Protein AF-A0A956RXD8-F1 (afdb_monomer_lite)

pLDDT: mean 75.05, std 16.32, range [43.5, 95.62]

Sequence (98 aa):
SPAPAGNGTASDFLEADITPVEPTAQANPTPAPPDPGSAAGSCGWCQGVLPDRTGVNFCPHCGRSARLKPCAACGDEMELGWRYCVRCGADAGTAATG

Radius of gyration: 26.01 Å; chains: 1; bounding box: 46×66×59 Å

Secondary structure (DSSP, 8-state):
---------S----------------PPPPPPPPPTT----B-TTT-PBPPSSTT--B-TTT--BTTEEE-TTT--EEETT-SB-TTT--BTT-----

Structure (mmCIF, N/CA/C/O backbone):
data_AF-A0A956RXD8-F1
#
_entry.id   AF-A0A956RXD8-F1
#
loop_
_atom_site.group_PDB
_atom_site.id
_atom_site.type_symbol
_atom_site.label_atom_id
_atom_site.label_alt_id
_atom_site.label_comp_i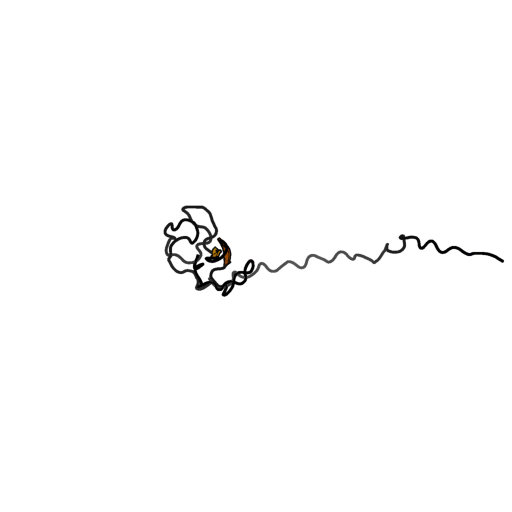d
_atom_site.label_asym_id
_atom_site.label_entity_id
_atom_site.label_seq_id
_atom_site.pdbx_PDB_ins_code
_atom_site.Cartn_x
_atom_site.Cartn_y
_atom_site.Cartn_z
_atom_site.occupancy
_atom_site.B_iso_or_equiv
_atom_site.auth_seq_id
_atom_site.auth_comp_id
_atom_site.auth_asym_id
_atom_site.auth_atom_id
_atom_site.pdbx_PDB_model_num
ATOM 1 N N . SER A 1 1 ? 27.141 52.959 -43.913 1.00 43.50 1 SER A N 1
ATOM 2 C CA . SER A 1 1 ? 25.694 52.712 -43.784 1.00 43.50 1 SER A CA 1
ATOM 3 C C . SER A 1 1 ? 25.414 51.750 -42.639 1.00 43.50 1 SER A C 1
ATOM 5 O O . SER A 1 1 ? 26.300 50.962 -42.332 1.00 43.50 1 SER A O 1
ATOM 7 N N . PRO A 1 2 ? 24.262 51.908 -41.967 1.00 50.00 2 PRO A N 1
ATOM 8 C CA . PRO A 1 2 ? 24.074 51.759 -40.516 1.00 50.00 2 PRO A CA 1
ATOM 9 C C . PRO A 1 2 ? 23.569 50.378 -40.058 1.00 50.00 2 PRO A C 1
ATOM 11 O O . PRO A 1 2 ? 23.132 49.569 -40.871 1.00 50.00 2 PRO A O 1
ATOM 14 N N . ALA A 1 3 ? 23.574 50.160 -38.737 1.00 54.19 3 ALA A N 1
ATOM 15 C CA . ALA A 1 3 ? 22.740 49.162 -38.058 1.00 54.19 3 ALA A CA 1
ATOM 16 C C . ALA A 1 3 ? 21.262 49.608 -38.033 1.00 54.19 3 ALA A C 1
ATOM 18 O O . ALA A 1 3 ? 20.986 50.810 -38.102 1.00 54.19 3 ALA A O 1
ATOM 19 N N . PRO A 1 4 ? 20.320 48.672 -37.827 1.00 59.03 4 PRO A N 1
ATOM 20 C CA . PRO A 1 4 ? 19.426 48.907 -36.697 1.00 59.03 4 PRO A CA 1
ATOM 21 C C . PRO A 1 4 ? 19.255 47.710 -35.758 1.00 59.03 4 PRO A C 1
ATOM 23 O O . PRO A 1 4 ? 19.415 46.544 -36.111 1.00 59.03 4 PRO A O 1
ATOM 26 N N . ALA A 1 5 ? 18.939 48.098 -34.526 1.00 54.19 5 ALA A N 1
ATOM 27 C CA . ALA A 1 5 ? 18.656 47.299 -33.354 1.00 54.19 5 ALA A CA 1
ATOM 28 C C . ALA A 1 5 ? 17.347 46.500 -33.459 1.00 54.19 5 ALA A C 1
ATOM 30 O O . ALA A 1 5 ? 16.434 46.860 -34.198 1.00 54.19 5 ALA A O 1
ATOM 31 N N . GLY A 1 6 ? 17.250 45.467 -32.625 1.00 53.47 6 GLY A N 1
ATOM 32 C CA . GLY A 1 6 ? 16.012 44.756 -32.327 1.00 53.47 6 GLY A CA 1
ATOM 33 C C . GLY A 1 6 ? 16.092 44.112 -30.947 1.00 53.47 6 GLY A C 1
ATOM 34 O O . GLY A 1 6 ? 16.305 42.912 -30.821 1.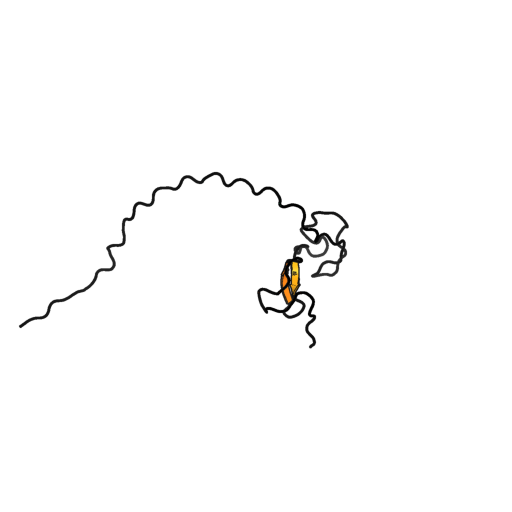00 53.47 6 GLY A O 1
ATOM 35 N N . ASN A 1 7 ? 15.981 44.930 -29.906 1.00 56.88 7 ASN A N 1
ATOM 36 C CA . ASN A 1 7 ? 15.734 44.519 -28.529 1.00 56.88 7 ASN A CA 1
ATOM 37 C C . ASN A 1 7 ? 14.248 44.157 -28.373 1.00 56.88 7 ASN A C 1
ATOM 39 O O . ASN A 1 7 ? 13.413 45.018 -28.109 1.00 56.88 7 ASN A O 1
ATOM 43 N N . GLY A 1 8 ? 13.908 42.880 -28.551 1.00 55.09 8 GLY A N 1
ATOM 44 C CA . GLY A 1 8 ? 12.570 42.376 -28.240 1.00 55.09 8 GLY A CA 1
ATOM 45 C C . GLY A 1 8 ? 12.311 42.474 -26.737 1.00 55.09 8 GLY A C 1
ATOM 46 O O . GLY A 1 8 ? 12.885 41.718 -25.957 1.00 55.09 8 GLY A O 1
ATOM 47 N N . THR A 1 9 ? 11.492 43.441 -26.330 1.00 52.34 9 THR A N 1
ATOM 48 C CA . THR A 1 9 ? 11.059 43.613 -24.942 1.00 52.34 9 THR A CA 1
ATOM 49 C C . THR A 1 9 ? 10.100 42.487 -24.552 1.00 52.34 9 THR A C 1
ATOM 51 O O . THR A 1 9 ? 9.137 42.205 -25.259 1.00 52.34 9 THR A O 1
ATOM 54 N N . ALA A 1 10 ? 10.359 41.832 -23.421 1.00 56.62 10 ALA A N 1
ATOM 55 C CA . ALA A 1 10 ? 9.537 40.760 -22.858 1.00 56.62 10 ALA A CA 1
ATOM 56 C C . ALA A 1 10 ? 8.305 41.318 -22.114 1.00 56.62 10 ALA A C 1
ATOM 58 O O . ALA A 1 10 ? 8.083 41.008 -20.945 1.00 56.62 10 ALA A O 1
ATOM 59 N N . SER A 1 11 ? 7.538 42.199 -22.760 1.00 56.59 11 SER A N 1
ATOM 60 C CA . SER A 1 11 ? 6.476 42.974 -22.094 1.00 56.59 11 SER A CA 1
ATOM 61 C C . SER A 1 11 ? 5.143 42.989 -22.845 1.00 56.59 11 SER A C 1
ATOM 63 O O . SER A 1 11 ? 4.373 43.922 -22.668 1.00 56.59 11 SER A O 1
ATOM 65 N N . ASP A 1 12 ? 4.859 41.956 -23.641 1.00 56.75 12 ASP A N 1
ATOM 66 C CA . ASP A 1 12 ? 3.601 41.813 -24.397 1.00 56.75 12 ASP A CA 1
ATOM 67 C C . ASP A 1 12 ? 2.917 40.460 -24.097 1.00 56.75 12 ASP A C 1
ATOM 69 O O . ASP A 1 12 ? 2.602 39.675 -24.980 1.00 56.75 12 ASP A O 1
ATOM 73 N N . PHE A 1 13 ? 2.778 40.112 -22.812 1.00 59.38 13 PHE A N 1
ATOM 74 C CA . PHE A 1 13 ? 2.029 38.916 -22.365 1.00 59.38 13 PHE A CA 1
ATOM 75 C C . PHE A 1 13 ? 0.986 39.231 -21.281 1.00 59.38 13 PHE A C 1
ATOM 77 O O . PHE A 1 13 ? 0.506 38.355 -20.568 1.00 59.38 13 PHE A O 1
ATOM 84 N N . LEU A 1 14 ? 0.634 40.503 -21.163 1.00 67.88 14 LEU A N 1
ATOM 85 C CA . LEU A 1 14 ? -0.451 41.031 -20.351 1.00 67.88 14 LEU A CA 1
ATOM 86 C C . LEU A 1 14 ? -1.349 41.731 -21.376 1.00 67.88 14 LEU A C 1
ATOM 88 O O . LEU A 1 14 ? -0.899 42.675 -22.003 1.00 67.88 14 LEU A O 1
ATOM 92 N N . GL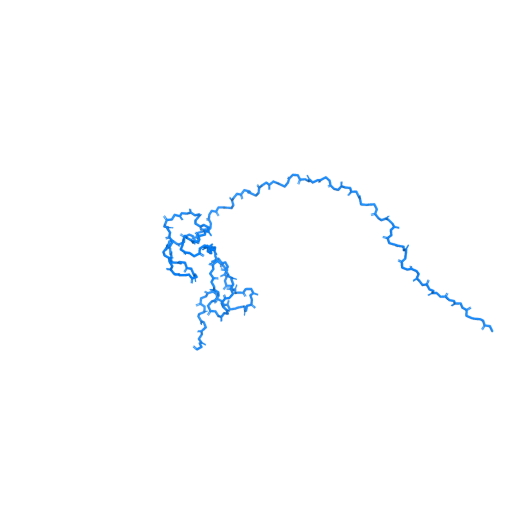U A 1 15 ? -2.554 41.282 -21.714 1.00 61.16 15 GLU A N 1
ATOM 93 C CA . GLU A 1 15 ? -3.611 40.776 -20.847 1.00 61.16 15 GLU A CA 1
ATOM 94 C C . GLU A 1 15 ? -4.541 39.858 -21.667 1.00 61.16 15 GLU A C 1
ATOM 96 O O . GLU A 1 15 ? -5.294 40.321 -22.522 1.00 61.16 15 GLU A O 1
ATOM 101 N N . ALA A 1 16 ? -4.494 38.546 -21.428 1.00 62.59 16 ALA A N 1
ATOM 102 C CA . ALA A 1 16 ? -5.548 37.642 -21.879 1.00 62.59 16 ALA A CA 1
ATOM 103 C C . ALA A 1 16 ? -6.548 37.490 -20.729 1.00 62.59 16 ALA A C 1
ATOM 105 O O . ALA A 1 16 ? -6.265 36.817 -19.742 1.00 62.59 16 ALA A O 1
ATOM 106 N N . ASP A 1 17 ? -7.665 38.199 -20.871 1.00 63.81 17 ASP A N 1
ATOM 107 C CA . ASP A 1 17 ? -8.942 38.094 -20.161 1.00 63.81 17 ASP A CA 1
ATOM 108 C C . ASP A 1 17 ? -9.113 36.788 -19.351 1.00 63.81 17 ASP A C 1
ATOM 110 O O . ASP A 1 17 ? -9.595 35.766 -19.846 1.00 63.81 17 ASP A O 1
ATOM 114 N N . ILE A 1 18 ? -8.686 36.805 -18.0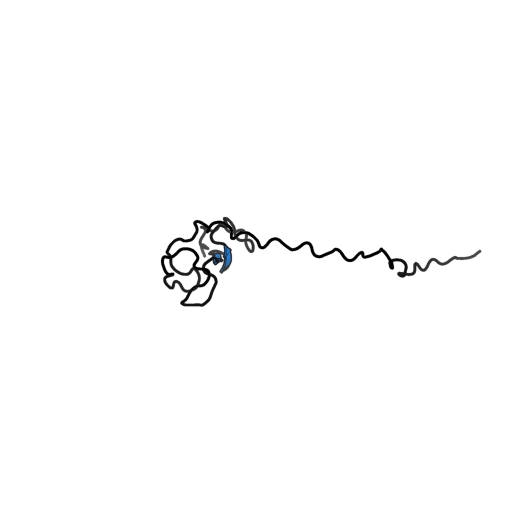83 1.00 66.38 18 ILE A N 1
ATOM 115 C CA . ILE A 1 18 ? -8.981 35.725 -17.137 1.00 66.38 18 ILE A CA 1
ATOM 116 C C . ILE A 1 18 ? -10.382 35.987 -16.599 1.00 66.38 18 ILE A C 1
ATOM 118 O O . ILE A 1 18 ? -10.569 36.651 -15.579 1.00 66.38 18 ILE A O 1
ATOM 122 N N . THR A 1 19 ? -11.382 35.466 -17.303 1.00 70.19 19 THR A N 1
ATOM 123 C CA . THR A 1 19 ? -12.728 35.357 -16.741 1.00 70.19 19 THR A CA 1
ATOM 124 C C . THR A 1 19 ? -12.685 34.476 -15.484 1.00 70.19 19 THR A C 1
ATOM 126 O O . THR A 1 19 ? -12.077 33.400 -15.503 1.00 70.19 19 THR A O 1
ATOM 129 N N . PRO A 1 20 ? -13.303 34.894 -14.363 1.00 68.94 20 PRO A N 1
ATOM 130 C CA . PRO A 1 20 ? -13.458 34.025 -13.209 1.00 68.94 20 PRO A CA 1
ATOM 131 C C . PRO A 1 20 ? -14.396 32.882 -13.598 1.00 68.94 20 PRO A C 1
ATOM 133 O O . PRO A 1 20 ? -15.601 33.073 -13.746 1.00 68.94 20 PRO A O 1
ATOM 136 N N . VAL A 1 21 ? -13.835 31.689 -13.789 1.00 67.56 21 VAL A N 1
ATOM 137 C CA . VAL A 1 21 ? -14.636 30.478 -13.953 1.00 67.56 21 VAL A CA 1
ATOM 138 C C . VAL A 1 21 ? -15.404 30.255 -12.650 1.00 67.56 21 VAL A C 1
ATOM 140 O O . VAL A 1 21 ? -14.803 30.103 -11.584 1.00 67.56 21 VAL A O 1
ATOM 143 N N . GLU A 1 22 ? -16.737 30.290 -12.702 1.00 66.12 22 GLU A N 1
ATOM 144 C CA . GLU A 1 22 ? -17.555 29.922 -11.548 1.00 66.12 22 GLU A CA 1
ATOM 145 C C . GLU A 1 22 ? -17.184 28.491 -11.125 1.00 66.12 22 GLU A C 1
ATOM 147 O O . GLU A 1 22 ? -17.151 27.590 -11.975 1.00 66.12 22 GLU A O 1
ATOM 152 N N . PRO A 1 23 ? -16.874 28.251 -9.836 1.00 67.56 23 PRO A N 1
ATOM 153 C CA . PRO A 1 23 ? -16.569 26.917 -9.355 1.00 67.56 23 PRO A CA 1
ATOM 154 C C . PRO A 1 23 ? -17.837 26.078 -9.484 1.00 67.56 23 PRO A C 1
ATOM 156 O O . PRO A 1 23 ? -18.738 26.139 -8.649 1.00 67.56 23 PRO A O 1
ATOM 159 N N . THR A 1 24 ? -17.920 25.302 -10.565 1.00 61.31 24 THR A N 1
ATOM 160 C CA . THR A 1 24 ? -18.969 24.301 -10.735 1.00 61.31 24 THR A CA 1
ATOM 161 C C . THR A 1 24 ? -18.872 23.380 -9.531 1.00 61.31 24 THR A C 1
ATOM 163 O O . THR A 1 24 ? -17.837 22.740 -9.335 1.00 61.31 24 THR A O 1
ATOM 166 N N . ALA A 1 25 ? -19.913 23.381 -8.695 1.00 64.56 25 ALA A N 1
ATOM 167 C CA . ALA A 1 25 ? -19.988 22.576 -7.488 1.00 64.56 25 ALA A CA 1
ATOM 168 C C . ALA A 1 25 ? -19.594 21.138 -7.833 1.00 64.56 25 ALA A C 1
ATOM 170 O O . ALA A 1 25 ? -20.302 20.427 -8.549 1.00 64.56 25 ALA A O 1
ATOM 171 N N . GLN A 1 26 ? -18.404 20.756 -7.381 1.00 62.16 26 GLN A N 1
ATOM 172 C CA . GLN A 1 26 ? -17.815 19.464 -7.659 1.00 62.16 26 GLN A CA 1
ATOM 173 C C . GLN A 1 26 ? -18.711 18.438 -6.972 1.00 62.16 26 GLN A C 1
ATOM 175 O O . GLN A 1 26 ? -18.800 18.410 -5.743 1.00 62.16 26 GLN A O 1
ATOM 180 N N . ALA A 1 27 ? -19.460 17.668 -7.764 1.00 60.94 27 ALA A N 1
ATOM 181 C CA . ALA A 1 27 ? -20.295 16.601 -7.242 1.00 60.94 27 ALA A CA 1
ATOM 182 C C . ALA A 1 27 ? -19.403 15.709 -6.375 1.00 60.94 27 ALA A C 1
ATOM 184 O O . ALA A 1 27 ? -18.409 15.165 -6.858 1.00 60.94 27 ALA A O 1
ATOM 185 N N . ASN A 1 28 ? -19.725 15.631 -5.082 1.00 67.94 28 ASN A N 1
ATOM 186 C CA . ASN A 1 28 ? -19.009 14.792 -4.135 1.00 67.94 28 ASN A CA 1
ATOM 187 C C . ASN A 1 28 ? -18.947 13.380 -4.741 1.00 67.94 28 ASN A C 1
ATOM 189 O O . ASN A 1 28 ? -20.017 12.850 -5.071 1.00 67.94 28 ASN A O 1
ATOM 193 N N . PRO A 1 29 ? -17.756 12.801 -4.983 1.00 60.25 29 PRO A N 1
ATOM 194 C CA . PRO A 1 29 ? -17.672 11.505 -5.629 1.00 60.25 29 PRO A CA 1
ATOM 195 C C . PRO A 1 29 ? -18.512 10.516 -4.828 1.00 60.25 29 PRO A C 1
ATOM 197 O O . PRO A 1 29 ? -18.320 10.342 -3.624 1.00 60.25 29 PRO A O 1
ATOM 200 N N . THR A 1 30 ? -19.480 9.889 -5.499 1.00 62.16 30 THR A N 1
ATOM 201 C CA . THR A 1 30 ? -20.163 8.715 -4.961 1.00 62.16 30 THR A CA 1
ATOM 202 C C . THR A 1 30 ? -19.080 7.756 -4.471 1.00 62.16 30 THR A C 1
ATOM 204 O O . THR A 1 30 ? -18.171 7.466 -5.255 1.00 62.16 30 THR A O 1
ATOM 207 N N . PRO A 1 31 ? -19.114 7.291 -3.205 1.00 60.97 31 PRO A N 1
ATOM 208 C CA . PRO A 1 31 ? -18.149 6.314 -2.733 1.00 60.97 31 PRO A CA 1
ATOM 209 C C . PRO A 1 31 ? -18.150 5.146 -3.711 1.00 60.97 31 PRO A C 1
ATOM 211 O O . PRO A 1 31 ? -19.188 4.513 -3.920 1.00 60.97 31 PRO A O 1
ATOM 214 N N . ALA A 1 32 ? -17.010 4.917 -4.361 1.00 56.44 32 ALA A N 1
ATOM 215 C CA . ALA A 1 32 ? -16.840 3.766 -5.226 1.00 56.44 32 ALA A CA 1
ATOM 216 C C . ALA A 1 32 ? -17.223 2.501 -4.434 1.00 56.44 32 ALA A C 1
ATOM 218 O O . ALA A 1 32 ? -16.989 2.457 -3.216 1.00 56.44 32 ALA A O 1
ATOM 219 N N . PRO A 1 33 ? -17.837 1.494 -5.083 1.00 57.34 33 PRO A N 1
ATOM 220 C CA . PRO A 1 33 ? -18.150 0.236 -4.420 1.00 57.34 33 PRO A CA 1
ATOM 221 C C . PRO A 1 33 ? -16.898 -0.295 -3.706 1.00 57.34 33 PRO A C 1
ATOM 223 O O . PRO A 1 33 ? -15.788 -0.096 -4.206 1.00 57.34 33 PRO A O 1
ATOM 226 N N . PRO A 1 34 ? -17.047 -0.920 -2.525 1.00 54.91 34 PRO A N 1
ATOM 227 C CA . PRO A 1 34 ? -15.905 -1.408 -1.770 1.00 54.91 34 PRO A CA 1
ATOM 228 C C . PRO A 1 34 ? -15.074 -2.337 -2.654 1.00 54.91 34 PRO A C 1
ATOM 230 O O . PRO A 1 34 ? -15.587 -3.319 -3.189 1.00 54.91 34 PRO A O 1
ATOM 233 N N . ASP A 1 35 ? -13.795 -2.000 -2.809 1.00 53.84 35 ASP A N 1
ATOM 234 C CA . ASP A 1 35 ? -12.823 -2.841 -3.492 1.00 53.84 35 ASP A CA 1
ATOM 235 C C . ASP A 1 35 ? -12.878 -4.263 -2.907 1.00 53.84 35 ASP A C 1
ATOM 237 O O . ASP A 1 35 ? -12.784 -4.425 -1.680 1.00 53.84 35 ASP A O 1
ATOM 241 N N . PRO A 1 36 ? -12.964 -5.311 -3.748 1.00 49.34 36 PRO A N 1
ATOM 242 C CA . PRO A 1 36 ? -12.950 -6.702 -3.295 1.00 49.34 36 PRO A CA 1
ATOM 243 C C . PRO A 1 36 ? -11.622 -7.103 -2.623 1.00 49.34 36 PRO A C 1
ATOM 245 O O . PRO A 1 36 ? -11.494 -8.216 -2.128 1.00 49.34 36 PRO A O 1
ATOM 248 N N . GLY A 1 37 ? -10.648 -6.190 -2.538 1.00 47.12 37 GLY A N 1
ATOM 249 C CA . GLY A 1 37 ? -9.412 -6.333 -1.771 1.00 47.12 37 GLY A CA 1
ATOM 250 C C . GLY A 1 37 ? -9.571 -6.240 -0.249 1.00 47.12 37 GLY A C 1
ATOM 251 O O . GLY A 1 37 ? -8.561 -6.179 0.447 1.00 47.12 37 GLY A O 1
ATOM 252 N N . SER A 1 38 ? -10.796 -6.254 0.293 1.00 48.41 38 SER A N 1
ATOM 253 C CA . SER A 1 38 ? -11.026 -6.506 1.726 1.00 48.41 38 SER A CA 1
ATOM 254 C C . SER A 1 38 ? -10.804 -7.990 2.037 1.00 48.41 38 SER A C 1
ATOM 256 O O . SER A 1 38 ? -11.703 -8.683 2.501 1.00 48.41 38 SER A O 1
ATOM 258 N N . ALA A 1 39 ? -9.615 -8.511 1.742 1.00 49.31 39 ALA A N 1
ATOM 259 C CA . ALA A 1 39 ? -9.212 -9.783 2.306 1.00 49.31 39 ALA A CA 1
ATOM 260 C C . ALA A 1 39 ? -8.908 -9.522 3.781 1.00 49.31 39 ALA A C 1
ATOM 262 O O . ALA A 1 39 ? -7.952 -8.816 4.109 1.00 49.31 39 ALA A O 1
ATOM 263 N N . ALA A 1 40 ? -9.746 -10.066 4.660 1.00 54.44 40 ALA A N 1
ATOM 264 C CA . ALA A 1 40 ? -9.389 -10.303 6.048 1.00 54.44 40 ALA A CA 1
ATOM 265 C C . ALA A 1 40 ? -7.957 -10.859 6.088 1.00 54.44 40 ALA A C 1
ATOM 267 O O . ALA A 1 40 ? -7.683 -11.936 5.557 1.00 54.44 40 ALA A O 1
ATOM 268 N N . GLY A 1 41 ? -7.017 -10.074 6.608 1.00 73.69 41 GLY A N 1
ATOM 269 C CA . GLY A 1 41 ? -5.598 -10.330 6.399 1.00 73.69 41 GLY A CA 1
ATOM 270 C C . GLY A 1 41 ? -4.706 -9.566 7.365 1.00 73.69 41 GLY A C 1
ATOM 271 O O . GLY A 1 41 ? -5.151 -8.723 8.144 1.00 73.69 41 GLY A O 1
ATOM 272 N N . SER A 1 42 ? -3.417 -9.888 7.337 1.00 85.12 42 SER A N 1
ATOM 273 C CA . SER A 1 42 ? -2.389 -9.176 8.093 1.00 85.12 42 SER A CA 1
ATOM 274 C C . SER A 1 42 ? -2.005 -7.871 7.401 1.00 85.12 42 SER A C 1
ATOM 276 O O . SER A 1 42 ? -1.943 -7.800 6.175 1.00 85.12 42 SER A O 1
ATOM 278 N N . CYS A 1 43 ? -1.672 -6.848 8.182 1.00 88.12 43 CYS A N 1
ATOM 279 C CA . CYS A 1 43 ? -1.158 -5.586 7.669 1.00 88.12 43 CYS A CA 1
ATOM 280 C C . CYS A 1 43 ? 0.096 -5.830 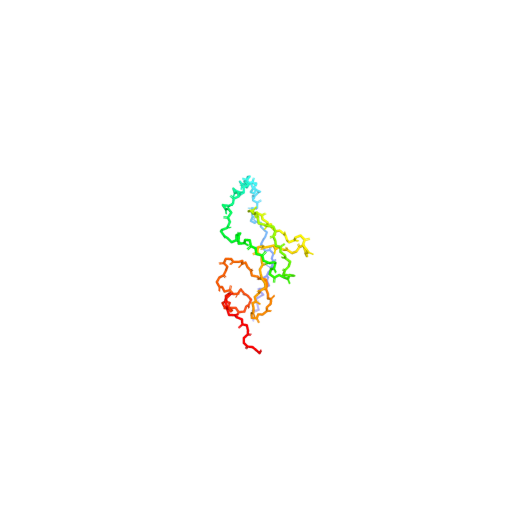6.817 1.00 88.12 43 CYS A C 1
ATOM 282 O O . CYS A 1 43 ? 1.055 -6.423 7.305 1.00 88.12 43 CYS A O 1
ATOM 284 N N . GLY A 1 44 ? 0.144 -5.305 5.589 1.00 85.00 44 GLY A N 1
ATOM 285 C CA . GLY A 1 44 ? 1.333 -5.414 4.731 1.00 85.00 44 GLY A CA 1
ATOM 286 C C . GLY A 1 44 ? 2.602 -4.782 5.327 1.00 85.00 44 GLY A C 1
ATOM 287 O O . GLY A 1 44 ? 3.696 -5.072 4.863 1.00 85.00 44 GLY A O 1
ATOM 288 N N . TRP A 1 45 ? 2.463 -3.953 6.368 1.00 88.81 45 TRP A N 1
ATOM 289 C CA . TRP A 1 45 ? 3.555 -3.210 7.000 1.00 88.81 45 TRP A CA 1
ATOM 290 C C . TRP A 1 45 ? 4.045 -3.827 8.305 1.00 88.81 45 TRP A C 1
ATOM 292 O O . TRP A 1 45 ? 5.228 -4.110 8.443 1.00 88.81 45 TRP A O 1
ATOM 302 N N . CYS A 1 46 ? 3.138 -3.999 9.270 1.00 90.31 46 CYS A N 1
ATOM 303 C CA . CYS A 1 46 ? 3.465 -4.476 10.618 1.00 90.31 46 CYS A CA 1
ATOM 304 C C . CYS A 1 46 ? 2.984 -5.901 10.894 1.00 90.31 46 CYS A C 1
ATOM 306 O O . CYS A 1 46 ? 3.105 -6.378 12.018 1.00 90.31 46 CYS A O 1
ATOM 308 N N . GLN A 1 47 ? 2.347 -6.540 9.907 1.00 89.31 47 GLN A N 1
ATOM 309 C CA . GLN A 1 47 ? 1.796 -7.893 9.990 1.00 89.31 47 GLN A CA 1
ATOM 310 C C . GLN A 1 47 ? 0.719 -8.085 11.075 1.00 89.31 47 GLN A C 1
ATOM 312 O O . GLN A 1 47 ? 0.188 -9.182 11.228 1.00 89.31 47 GLN A O 1
ATOM 317 N N . GLY A 1 48 ? 0.314 -7.019 11.773 1.00 89.50 48 GLY A N 1
ATOM 318 C CA . GLY A 1 48 ? -0.798 -7.041 12.715 1.00 89.50 48 GLY A CA 1
ATOM 319 C C . GLY A 1 48 ? -2.106 -7.428 12.028 1.00 89.50 48 GLY A C 1
ATOM 320 O O . GLY A 1 48 ? -2.369 -7.018 10.898 1.00 89.50 48 GLY A O 1
ATOM 321 N N . VAL A 1 49 ? -2.930 -8.219 12.711 1.00 90.62 49 VAL A N 1
ATOM 322 C CA . VAL A 1 49 ? -4.200 -8.729 12.175 1.00 90.62 49 VAL A CA 1
ATOM 323 C C . VAL A 1 49 ? -5.180 -7.573 11.982 1.00 90.62 49 VAL A C 1
ATOM 325 O O . VAL A 1 49 ? -5.459 -6.837 12.936 1.00 90.62 49 VAL A O 1
ATOM 328 N N . LEU A 1 50 ? -5.694 -7.393 10.760 1.00 87.81 50 LEU A N 1
ATOM 329 C CA . LEU A 1 50 ? -6.769 -6.436 10.512 1.00 87.81 50 LEU A CA 1
ATOM 330 C C . LEU A 1 50 ? -8.117 -7.063 10.881 1.00 87.81 50 LEU A C 1
ATOM 332 O O . LEU A 1 50 ? -8.318 -8.259 10.673 1.00 87.81 50 LEU A O 1
ATOM 336 N N . PRO A 1 51 ? -9.050 -6.262 11.421 1.00 85.38 51 PRO A N 1
ATOM 337 C CA . PRO A 1 51 ? -10.393 -6.740 11.700 1.00 85.38 51 PRO A CA 1
ATOM 338 C C . PRO A 1 51 ? -11.082 -7.172 10.404 1.00 85.38 51 PRO A C 1
ATOM 340 O O . PRO A 1 51 ? -11.011 -6.466 9.396 1.00 85.38 51 PRO A O 1
ATOM 343 N N . ASP A 1 52 ? -11.778 -8.305 10.461 1.00 81.31 52 ASP A N 1
ATOM 344 C CA . ASP A 1 52 ? -12.584 -8.830 9.359 1.00 81.31 52 ASP A CA 1
ATOM 345 C C . ASP A 1 52 ? -13.871 -8.010 9.211 1.00 81.31 52 ASP A C 1
ATOM 347 O O . ASP A 1 52 ? -14.934 -8.334 9.741 1.00 81.31 52 ASP A O 1
ATOM 351 N N . ARG A 1 53 ? -13.736 -6.842 8.584 1.00 78.44 53 ARG A N 1
ATOM 352 C CA . ARG A 1 53 ? -14.853 -5.974 8.227 1.00 78.44 53 ARG A CA 1
ATOM 353 C C . ARG A 1 53 ? -14.532 -5.225 6.946 1.00 78.44 53 ARG A C 1
ATOM 355 O O . ARG A 1 53 ? -13.402 -4.796 6.719 1.00 78.44 53 ARG A O 1
ATOM 362 N N . THR A 1 54 ? -15.545 -4.996 6.128 1.00 75.62 54 THR A N 1
ATOM 363 C CA . THR A 1 54 ? -15.417 -4.143 4.945 1.00 75.62 54 THR A CA 1
ATOM 364 C C . THR A 1 54 ? -15.080 -2.704 5.341 1.00 75.62 54 THR A C 1
ATOM 366 O O . THR A 1 54 ? -15.597 -2.181 6.330 1.00 75.62 54 THR A O 1
ATOM 369 N N . GLY A 1 55 ? -14.228 -2.042 4.554 1.00 77.75 55 GLY A N 1
ATOM 370 C CA . GLY A 1 55 ? -13.928 -0.615 4.726 1.00 77.75 55 GLY A CA 1
ATOM 371 C C . GLY A 1 55 ? -12.858 -0.283 5.772 1.00 77.75 55 GLY A C 1
ATOM 372 O O . GLY A 1 55 ? -12.807 0.847 6.262 1.00 77.75 55 GLY A O 1
ATOM 373 N N . VAL A 1 56 ? -11.986 -1.228 6.134 1.00 85.44 56 VAL A N 1
ATOM 374 C CA . VAL A 1 56 ? -10.791 -0.912 6.933 1.00 85.44 56 VAL A CA 1
ATOM 375 C C . VAL A 1 56 ? -9.832 -0.081 6.081 1.00 85.44 56 VAL A C 1
ATOM 377 O O . VAL A 1 56 ? -9.214 -0.584 5.151 1.00 85.44 56 VAL A O 1
ATOM 380 N N . ASN A 1 57 ? -9.720 1.212 6.391 1.00 88.50 57 ASN A N 1
ATOM 381 C CA . ASN A 1 57 ? -8.835 2.129 5.666 1.00 88.50 57 ASN A CA 1
ATOM 382 C C . ASN A 1 57 ? -7.440 2.222 6.295 1.00 88.50 57 ASN A C 1
ATOM 384 O O . ASN A 1 57 ? -6.461 2.383 5.573 1.00 88.50 57 ASN A O 1
ATOM 388 N N . PHE A 1 58 ? -7.342 2.076 7.618 1.00 91.62 58 PHE A N 1
ATOM 389 C CA . PHE A 1 58 ? -6.102 2.213 8.384 1.00 91.62 58 PHE A CA 1
ATOM 390 C C . PHE A 1 58 ? -5.908 1.023 9.324 1.00 91.62 58 PHE A C 1
ATOM 392 O O . PHE A 1 58 ? -6.871 0.491 9.879 1.00 91.62 58 PHE A O 1
ATOM 399 N N . CYS A 1 59 ? -4.656 0.611 9.511 1.00 91.62 59 CYS A N 1
ATOM 400 C CA . CYS A 1 59 ? -4.282 -0.443 10.440 1.00 91.62 59 CYS A CA 1
ATOM 401 C C . CYS A 1 59 ? -4.340 0.072 11.892 1.00 91.62 59 CYS A C 1
ATOM 403 O O . CYS A 1 59 ? -3.670 1.059 12.200 1.00 91.62 59 CYS A O 1
ATOM 405 N N . PRO A 1 60 ? -5.051 -0.605 12.812 1.00 91.44 60 PRO A N 1
ATOM 406 C CA . PRO A 1 60 ? -5.115 -0.193 14.217 1.00 91.44 60 PRO A CA 1
ATOM 407 C C . PRO A 1 60 ? -3.804 -0.423 14.987 1.00 91.44 60 PRO A C 1
ATOM 409 O O . PRO A 1 60 ? -3.631 0.142 16.060 1.00 91.44 60 PRO A O 1
ATOM 412 N N . HIS A 1 61 ? -2.884 -1.236 14.454 1.00 93.19 61 HIS A N 1
ATOM 413 C CA . HIS A 1 61 ? -1.618 -1.575 15.119 1.00 93.19 61 HIS A CA 1
ATOM 414 C C . HIS A 1 61 ? -0.493 -0.585 14.804 1.00 93.19 61 HIS A C 1
ATOM 416 O O . HIS A 1 61 ? 0.319 -0.290 15.674 1.00 93.19 61 HIS A O 1
ATOM 422 N N . CYS A 1 62 ? -0.430 -0.065 13.572 1.00 94.00 62 CYS A N 1
ATOM 423 C CA . CYS A 1 62 ? 0.659 0.821 13.133 1.00 94.00 62 CYS A CA 1
ATOM 424 C C . CYS A 1 62 ? 0.207 2.140 12.488 1.00 94.00 62 CYS A C 1
ATOM 426 O O . CYS A 1 62 ? 1.052 2.934 12.084 1.00 94.00 62 CYS A O 1
ATOM 428 N N . GLY A 1 63 ? -1.100 2.373 12.335 1.00 92.69 63 GLY A N 1
ATOM 429 C CA . GLY A 1 63 ? -1.661 3.610 11.775 1.00 92.69 63 GLY A CA 1
ATOM 430 C C . GLY A 1 63 ? -1.530 3.781 10.256 1.00 92.69 63 GLY A C 1
ATOM 431 O O . GLY A 1 63 ? -2.103 4.716 9.706 1.00 92.69 63 GLY A O 1
ATOM 432 N N . ARG A 1 64 ? -0.817 2.892 9.550 1.00 92.06 64 ARG A N 1
ATOM 433 C CA . ARG A 1 64 ? -0.658 2.965 8.086 1.00 92.06 64 ARG A CA 1
ATOM 434 C C . ARG A 1 64 ? -1.916 2.547 7.338 1.00 92.06 64 ARG A C 1
ATOM 436 O O . ARG A 1 64 ? -2.737 1.783 7.851 1.00 92.06 64 ARG A O 1
ATOM 443 N N . SER A 1 65 ? -2.032 3.011 6.099 1.00 91.06 65 SER A N 1
ATOM 444 C CA . SER A 1 65 ? -3.115 2.647 5.191 1.00 91.06 65 SER A CA 1
ATOM 445 C C . SER A 1 65 ? -3.174 1.134 4.984 1.00 91.06 65 SER A C 1
ATOM 447 O O . SER A 1 65 ? -2.202 0.505 4.574 1.00 91.06 65 SER A O 1
ATOM 449 N N . ALA A 1 66 ? -4.342 0.552 5.239 1.00 88.56 66 ALA A N 1
ATOM 450 C CA . ALA A 1 66 ? -4.637 -0.859 5.001 1.00 88.56 66 ALA A CA 1
ATOM 451 C C . ALA A 1 66 ? -4.815 -1.190 3.508 1.00 88.56 66 ALA A C 1
ATOM 453 O O . ALA A 1 66 ? -4.790 -2.354 3.127 1.00 88.56 66 ALA A O 1
ATOM 454 N N . ARG A 1 67 ? -4.994 -0.161 2.670 1.00 86.69 67 ARG A N 1
ATOM 455 C CA . ARG A 1 67 ? -5.158 -0.270 1.210 1.00 86.69 67 ARG A CA 1
ATOM 456 C C . ARG A 1 67 ? -3.833 -0.347 0.442 1.00 86.69 67 ARG A C 1
ATOM 458 O O . ARG A 1 67 ? -3.839 -0.648 -0.749 1.00 86.69 67 ARG A O 1
ATOM 465 N N . LEU A 1 68 ? -2.722 -0.093 1.135 1.00 89.38 68 LEU A N 1
ATOM 466 C CA . LEU A 1 68 ? -1.369 -0.090 0.592 1.00 89.38 68 LEU A CA 1
ATOM 467 C C . LEU A 1 68 ? -0.576 -1.277 1.133 1.00 89.38 68 LEU A C 1
ATOM 469 O O . LEU A 1 68 ? -0.640 -1.604 2.321 1.00 89.38 68 LEU A O 1
ATOM 473 N N . LYS A 1 69 ? 0.241 -1.866 0.268 1.00 89.00 69 LYS A N 1
ATOM 474 C CA . LYS A 1 69 ? 1.265 -2.847 0.613 1.00 89.00 69 LYS A CA 1
ATOM 475 C C . LYS A 1 69 ? 2.640 -2.366 0.139 1.00 89.00 69 LYS A C 1
ATOM 477 O O . LYS A 1 69 ? 2.712 -1.653 -0.860 1.00 89.00 69 LYS A O 1
ATOM 482 N N . PRO A 1 70 ? 3.731 -2.765 0.805 1.00 91.12 70 PRO A N 1
ATOM 483 C CA . PRO A 1 70 ? 5.064 -2.545 0.269 1.00 91.12 70 PRO A CA 1
ATOM 484 C C . PRO A 1 70 ? 5.305 -3.448 -0.949 1.00 91.12 70 PRO A C 1
ATOM 486 O O . PRO A 1 70 ? 4.912 -4.619 -0.973 1.00 91.12 70 PRO A O 1
ATOM 489 N N . CYS A 1 71 ? 5.975 -2.916 -1.967 1.00 92.00 71 CYS A N 1
ATOM 490 C CA . CYS A 1 71 ? 6.472 -3.696 -3.090 1.00 92.00 71 CYS A CA 1
ATOM 491 C C . CYS A 1 71 ? 7.520 -4.697 -2.589 1.00 92.00 71 CYS A C 1
ATOM 493 O O . CYS A 1 71 ? 8.505 -4.306 -1.968 1.00 92.00 71 CYS A O 1
ATOM 495 N N . ALA A 1 72 ? 7.357 -5.980 -2.908 1.00 89.19 72 ALA A N 1
ATOM 496 C CA . ALA A 1 72 ? 8.290 -7.015 -2.467 1.00 89.19 72 ALA A CA 1
ATOM 497 C C . ALA A 1 72 ? 9.673 -6.939 -3.150 1.00 89.19 72 ALA A C 1
ATOM 499 O O . ALA A 1 72 ? 10.598 -7.621 -2.716 1.00 89.19 72 ALA A O 1
ATOM 500 N N . ALA A 1 73 ? 9.823 -6.108 -4.191 1.00 91.81 73 ALA A N 1
ATOM 501 C CA . ALA A 1 73 ? 11.092 -5.869 -4.872 1.00 91.81 73 ALA A CA 1
ATOM 502 C C . ALA A 1 73 ? 11.863 -4.654 -4.328 1.00 91.81 73 ALA A C 1
ATOM 504 O O . ALA A 1 73 ? 13.063 -4.745 -4.091 1.00 91.81 73 ALA A O 1
ATOM 505 N N . CYS A 1 74 ? 11.198 -3.507 -4.151 1.00 93.75 74 CYS A N 1
ATOM 506 C CA . CYS A 1 74 ? 11.860 -2.246 -3.780 1.00 93.75 74 CYS A CA 1
ATOM 507 C C . CYS A 1 74 ? 11.369 -1.621 -2.465 1.00 93.75 74 CYS A C 1
ATOM 509 O O . CYS A 1 74 ? 11.930 -0.620 -2.029 1.00 93.75 74 CYS A O 1
ATOM 511 N N . GLY A 1 75 ? 10.321 -2.170 -1.848 1.00 91.25 75 GLY A N 1
ATOM 512 C CA . GLY A 1 75 ? 9.735 -1.666 -0.603 1.00 91.25 75 GLY A CA 1
ATOM 513 C C . GLY A 1 75 ? 8.823 -0.444 -0.742 1.00 91.25 75 GLY A C 1
ATOM 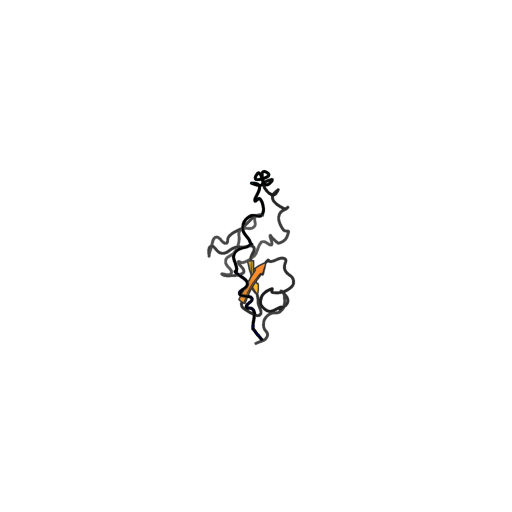514 O O . GLY A 1 75 ? 8.280 0.002 0.265 1.00 91.25 75 GLY A O 1
ATOM 515 N N . ASP A 1 76 ? 8.636 0.092 -1.953 1.00 93.50 76 ASP A N 1
ATOM 516 C CA . ASP A 1 76 ? 7.797 1.275 -2.187 1.00 93.50 76 ASP A CA 1
ATOM 517 C C . ASP A 1 76 ? 6.297 0.996 -2.001 1.00 93.50 76 ASP A C 1
ATOM 519 O O . ASP A 1 76 ? 5.868 -0.159 -2.016 1.00 93.50 76 ASP A O 1
ATOM 523 N N . GLU A 1 77 ? 5.490 2.043 -1.845 1.00 92.38 77 GLU A N 1
ATOM 524 C CA . GLU A 1 77 ? 4.053 1.917 -1.593 1.00 92.38 77 GLU A CA 1
ATOM 525 C C . GLU A 1 77 ? 3.300 1.497 -2.863 1.00 92.38 77 GLU A C 1
ATOM 527 O O . GLU A 1 77 ? 3.506 2.034 -3.951 1.00 92.38 77 GLU A O 1
ATOM 532 N N . MET A 1 78 ? 2.424 0.501 -2.733 1.00 91.50 78 MET A N 1
ATOM 533 C CA . MET A 1 78 ? 1.653 -0.062 -3.839 1.00 91.50 78 MET A CA 1
ATOM 534 C C . MET A 1 78 ? 0.222 -0.380 -3.397 1.00 91.50 78 MET A C 1
ATOM 536 O O . MET A 1 78 ? 0.011 -1.036 -2.379 1.00 91.50 78 MET A O 1
ATOM 540 N N . GLU A 1 79 ? -0.771 0.008 -4.196 1.00 89.81 79 GLU A N 1
ATOM 541 C CA . GLU A 1 79 ? -2.169 -0.386 -3.992 1.00 89.81 79 GLU A CA 1
ATOM 542 C C . GLU A 1 79 ? -2.377 -1.903 -4.157 1.00 89.81 79 GLU A C 1
ATOM 544 O O . GLU A 1 79 ? -1.823 -2.533 -5.060 1.00 89.81 79 GLU A O 1
ATOM 549 N N . LEU A 1 80 ? -3.249 -2.500 -3.337 1.00 84.06 80 LEU A N 1
ATOM 550 C CA . LEU A 1 80 ? -3.531 -3.947 -3.374 1.00 84.06 80 LEU A CA 1
ATOM 551 C C . LEU A 1 80 ? -4.039 -4.461 -4.737 1.00 84.06 80 LEU A C 1
ATOM 553 O O . LEU A 1 80 ? -3.827 -5.628 -5.062 1.00 84.06 80 LEU A O 1
ATOM 557 N N . GLY A 1 81 ? -4.694 -3.610 -5.534 1.00 84.25 81 GLY A N 1
ATOM 558 C CA . GLY A 1 81 ? -5.212 -3.960 -6.863 1.00 84.25 81 GLY A CA 1
ATOM 559 C C . GLY A 1 81 ? -4.201 -3.824 -8.007 1.00 84.25 81 GLY A C 1
ATOM 560 O O . GLY A 1 81 ? -4.513 -4.168 -9.148 1.00 84.25 81 GLY A O 1
ATOM 561 N N . TRP A 1 82 ? -3.002 -3.299 -7.747 1.00 89.94 82 TRP A N 1
ATOM 562 C CA . TRP A 1 82 ? -2.027 -3.034 -8.801 1.00 89.94 82 TRP A CA 1
ATOM 563 C C . TRP A 1 82 ? -1.248 -4.287 -9.185 1.00 89.94 82 TRP A C 1
ATOM 565 O O . TRP A 1 82 ? -0.815 -5.066 -8.339 1.00 89.94 82 TRP A O 1
ATOM 575 N N . ARG A 1 83 ? -1.037 -4.466 -10.494 1.00 92.88 83 ARG A N 1
ATOM 576 C CA . ARG A 1 83 ? -0.260 -5.595 -11.027 1.00 92.88 83 ARG A CA 1
ATOM 577 C C . ARG A 1 83 ? 1.247 -5.357 -10.973 1.00 92.88 83 ARG A C 1
ATOM 579 O O . ARG A 1 83 ? 1.981 -6.328 -10.837 1.00 92.88 83 ARG A O 1
ATOM 586 N N . TYR A 1 84 ? 1.688 -4.101 -11.073 1.00 94.31 84 TYR A N 1
ATOM 587 C CA . TYR A 1 84 ? 3.098 -3.711 -11.161 1.00 94.31 84 TYR A CA 1
ATOM 588 C C . TYR A 1 84 ? 3.402 -2.489 -10.294 1.00 94.31 84 TYR A C 1
ATOM 590 O O . TYR A 1 84 ? 2.535 -1.645 -10.066 1.00 94.31 84 TYR A O 1
ATOM 598 N N . CYS A 1 85 ? 4.643 -2.386 -9.823 1.00 94.50 85 CYS A N 1
ATOM 599 C CA . CYS A 1 85 ? 5.116 -1.251 -9.039 1.00 94.50 85 CYS A CA 1
ATOM 600 C C . CYS A 1 85 ? 5.356 -0.033 -9.924 1.00 94.50 85 CYS A C 1
ATOM 602 O O . CYS A 1 85 ? 6.120 -0.107 -10.881 1.00 94.50 85 CYS A O 1
ATOM 604 N N . VAL A 1 86 ? 4.785 1.112 -9.551 1.00 94.44 86 VAL A N 1
ATOM 605 C CA . VAL A 1 86 ? 5.026 2.385 -10.253 1.00 94.44 86 VAL A CA 1
ATOM 606 C C . VAL A 1 86 ? 6.461 2.889 -10.098 1.00 94.44 86 VAL A C 1
ATOM 608 O O . VAL A 1 86 ? 6.940 3.632 -10.947 1.00 94.44 86 VAL A O 1
ATOM 611 N N . ARG A 1 87 ? 7.163 2.470 -9.035 1.00 95.62 87 ARG A N 1
ATOM 612 C CA . ARG A 1 87 ? 8.553 2.856 -8.759 1.00 95.62 87 ARG A CA 1
ATOM 613 C C . ARG A 1 87 ? 9.554 1.997 -9.538 1.00 95.62 87 ARG A C 1
ATOM 615 O O . ARG A 1 87 ? 10.467 2.545 -10.142 1.00 95.62 87 ARG A O 1
ATOM 622 N N . CYS A 1 88 ? 9.421 0.667 -9.504 1.00 95.38 88 CYS A N 1
ATOM 623 C CA . CYS A 1 88 ? 10.436 -0.255 -10.045 1.00 95.38 88 CYS A CA 1
ATOM 624 C C . CYS A 1 88 ? 9.952 -1.182 -11.171 1.00 95.38 88 CYS A C 1
ATOM 626 O O . CYS A 1 88 ? 10.757 -1.925 -11.723 1.00 95.38 88 CYS A O 1
ATOM 628 N N . GLY A 1 89 ? 8.659 -1.185 -11.502 1.00 93.62 89 GLY A N 1
ATOM 629 C CA . GLY A 1 89 ? 8.085 -2.040 -12.546 1.00 93.62 89 GLY A CA 1
ATOM 630 C C . GLY A 1 89 ? 7.923 -3.520 -12.179 1.00 93.62 89 GLY A C 1
ATOM 631 O O . GLY A 1 89 ? 7.351 -4.265 -12.970 1.00 93.62 89 GLY A O 1
ATOM 632 N N . ALA A 1 90 ? 8.377 -3.960 -10.999 1.00 94.00 90 ALA A N 1
ATOM 633 C CA . ALA A 1 90 ? 8.221 -5.347 -10.560 1.00 94.00 90 ALA A CA 1
ATOM 634 C C . ALA A 1 90 ? 6.744 -5.724 -10.405 1.00 94.00 90 ALA A C 1
ATOM 636 O O . ALA A 1 90 ? 5.931 -4.896 -9.977 1.00 94.00 90 ALA A O 1
ATOM 637 N N . ASP A 1 91 ? 6.395 -6.969 -10.726 1.00 93.69 91 ASP A N 1
ATOM 638 C CA . ASP A 1 91 ? 5.040 -7.458 -10.515 1.00 93.69 91 ASP A CA 1
ATOM 639 C C . ASP A 1 91 ? 4.735 -7.649 -9.023 1.00 93.69 91 ASP A C 1
ATOM 641 O O . ASP A 1 91 ? 5.612 -7.862 -8.186 1.00 93.69 91 ASP A O 1
ATOM 645 N N . ALA A 1 92 ? 3.454 -7.563 -8.684 1.00 85.94 92 ALA A N 1
ATOM 646 C CA . ALA A 1 92 ? 2.988 -7.585 -7.307 1.00 85.94 92 ALA A CA 1
ATOM 647 C C . ALA A 1 92 ? 3.168 -8.943 -6.592 1.00 85.94 92 ALA A C 1
ATOM 649 O O . ALA A 1 92 ? 2.927 -8.990 -5.380 1.00 85.94 92 ALA A O 1
ATOM 650 N N . GLY A 1 93 ? 3.524 -10.016 -7.311 1.00 77.06 93 GLY A N 1
ATOM 651 C CA . GLY A 1 93 ? 3.738 -11.369 -6.784 1.00 77.06 93 GLY A CA 1
ATOM 652 C C . GLY A 1 93 ? 5.211 -11.778 -6.687 1.00 77.06 93 GLY A C 1
ATOM 653 O O . GLY A 1 93 ? 5.528 -12.703 -5.940 1.00 77.06 93 GLY A O 1
ATOM 654 N N . THR A 1 94 ? 6.111 -11.086 -7.384 1.00 75.38 94 THR A N 1
ATOM 655 C CA . THR A 1 94 ? 7.547 -11.353 -7.323 1.00 75.38 94 THR A CA 1
ATOM 656 C C . THR A 1 94 ? 8.124 -10.834 -6.017 1.00 75.38 94 THR A C 1
ATOM 658 O O . THR A 1 94 ? 8.272 -9.630 -5.801 1.00 75.38 94 THR A O 1
ATOM 661 N N . ALA A 1 95 ? 8.490 -11.765 -5.141 1.00 62.31 95 ALA A N 1
ATOM 662 C CA . ALA A 1 95 ? 9.437 -11.488 -4.075 1.00 62.31 95 ALA A CA 1
ATOM 663 C C . ALA A 1 95 ? 10.822 -11.245 -4.690 1.00 62.31 95 ALA A C 1
ATOM 665 O O . ALA A 1 95 ? 11.232 -11.991 -5.585 1.00 62.31 95 ALA A O 1
ATOM 666 N N . ALA A 1 96 ? 11.546 -10.223 -4.217 1.00 57.78 96 ALA A N 1
ATOM 667 C CA . ALA A 1 96 ? 12.957 -10.067 -4.554 1.00 57.78 96 ALA A CA 1
ATOM 668 C C . ALA A 1 96 ? 13.686 -11.377 -4.236 1.00 57.78 96 ALA A C 1
ATOM 670 O O . ALA A 1 96 ? 13.809 -11.765 -3.077 1.00 57.78 96 ALA A O 1
ATOM 671 N N . THR A 1 97 ? 14.144 -12.077 -5.270 1.00 50.75 97 THR A N 1
ATOM 672 C CA . THR A 1 97 ? 15.143 -13.127 -5.097 1.00 50.75 97 THR A CA 1
ATOM 673 C C . THR A 1 97 ? 16.472 -12.401 -4.948 1.00 50.75 97 THR A C 1
ATOM 675 O O . THR A 1 97 ? 17.016 -11.911 -5.937 1.00 50.75 97 THR A O 1
ATOM 678 N N . GLY A 1 98 ? 16.922 -12.239 -3.706 1.00 49.28 98 GLY A N 1
ATOM 679 C CA . GLY A 1 98 ? 18.201 -11.638 -3.336 1.00 49.28 98 GLY A CA 1
ATOM 680 C C . GLY A 1 98 ? 18.845 -12.445 -2.230 1.00 49.28 98 GLY A C 1
ATOM 681 O O . GLY A 1 98 ? 18.121 -12.748 -1.256 1.00 49.28 98 GLY A O 1
#

Foldseek 3Di:
DDDDDDDDDPPPPPDDDPDPDDPPPDPDPDPDPQDPPLPQAAQLPPRHGDDSDTPQQADPVPRDGSQWHQQLAPGDTDGPPDQADPVPRDGSPDHPPD